Protein AF-A0A952VA11-F1 (afdb_monomer_lite)

pLDDT: mean 79.9, std 10.76, range [54.94, 93.0]

Sequence (74 aa):
MNGLEEVTKMAERLAPGDQLKLVEHLAHKLQRQTSAKKPADLYGAWKGKFPEDIDVFQEIRGIRDEWKKKFDID

Structure (mmCIF, N/CA/C/O backbone):
data_AF-A0A952VA11-F1
#
_entry.id   AF-A0A952VA11-F1
#
loop_
_atom_site.group_PDB
_atom_site.id
_atom_site.type_symbol
_atom_site.label_atom_id
_atom_site.label_alt_id
_atom_site.label_comp_id
_atom_site.label_asym_id
_atom_site.label_entity_id
_atom_site.label_seq_id
_atom_site.pdbx_PDB_ins_code
_atom_site.Cartn_x
_atom_site.Cartn_y
_atom_site.Cartn_z
_atom_site.occupancy
_atom_site.B_iso_or_equiv
_atom_site.auth_seq_id
_atom_site.auth_comp_id
_atom_site.auth_asym_id
_atom_site.auth_atom_id
_atom_site.pdbx_PDB_model_num
ATOM 1 N N . MET A 1 1 ? 25.898 1.281 2.331 1.00 54.94 1 MET A N 1
ATOM 2 C CA . MET A 1 1 ? 25.178 1.232 1.046 1.00 54.94 1 MET A CA 1
ATOM 3 C C . MET A 1 1 ? 23.812 1.827 1.282 1.00 54.94 1 MET A C 1
ATOM 5 O O . MET A 1 1 ? 23.140 1.407 2.218 1.00 54.94 1 MET A O 1
ATOM 9 N N . ASN A 1 2 ? 23.467 2.874 0.538 1.00 82.56 2 ASN A N 1
ATOM 10 C CA . ASN A 1 2 ? 22.109 3.412 0.578 1.00 82.56 2 ASN A CA 1
ATOM 11 C C . ASN A 1 2 ? 21.206 2.543 -0.323 1.00 82.56 2 ASN A C 1
ATOM 13 O O . ASN A 1 2 ? 21.687 1.876 -1.237 1.00 82.56 2 ASN A O 1
ATOM 17 N N . GLY A 1 3 ? 19.896 2.524 -0.066 1.00 80.44 3 GLY A N 1
ATOM 18 C CA . GLY A 1 3 ? 18.970 1.699 -0.856 1.00 80.44 3 GLY A CA 1
ATOM 19 C C . GLY A 1 3 ? 18.904 2.097 -2.338 1.00 80.44 3 GLY A C 1
ATOM 20 O O . GLY A 1 3 ? 18.544 1.279 -3.176 1.00 80.44 3 GLY A O 1
ATOM 21 N N . LEU A 1 4 ? 19.288 3.330 -2.682 1.00 82.81 4 LEU A N 1
ATOM 22 C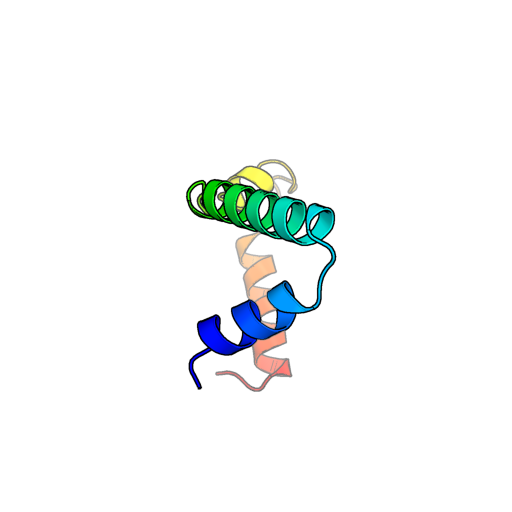 CA . LEU A 1 4 ? 19.313 3.808 -4.064 1.00 82.81 4 LEU A CA 1
ATOM 23 C C . LEU A 1 4 ? 20.437 3.147 -4.872 1.00 82.81 4 LEU A C 1
ATOM 25 O O . LEU A 1 4 ? 20.204 2.697 -5.985 1.00 82.81 4 LEU A O 1
ATOM 29 N N . GLU A 1 5 ? 21.634 3.035 -4.302 1.00 86.88 5 GLU A N 1
ATOM 30 C CA . GLU A 1 5 ? 22.796 2.382 -4.913 1.00 86.88 5 GLU A CA 1
ATOM 31 C C . GLU A 1 5 ? 22.525 0.908 -5.219 1.00 86.88 5 GLU A C 1
ATOM 33 O O . GLU A 1 5 ? 22.945 0.405 -6.261 1.00 86.88 5 GLU A O 1
ATOM 38 N N . GLU A 1 6 ? 21.815 0.208 -4.332 1.00 86.31 6 GLU A N 1
ATOM 39 C CA . GLU A 1 6 ? 21.424 -1.186 -4.563 1.00 86.31 6 GLU A CA 1
ATOM 40 C C . GLU A 1 6 ? 20.417 -1.304 -5.709 1.00 86.31 6 GLU A C 1
ATOM 42 O O . GLU A 1 6 ? 20.593 -2.140 -6.597 1.00 86.31 6 GLU A O 1
ATOM 47 N N . VAL A 1 7 ? 19.410 -0.426 -5.744 1.00 84.06 7 VAL A N 1
ATOM 48 C CA . VAL A 1 7 ? 18.411 -0.390 -6.821 1.00 84.06 7 VAL A CA 1
ATOM 49 C C . VAL A 1 7 ? 19.055 -0.045 -8.166 1.00 84.06 7 VAL A C 1
ATOM 51 O O . VAL A 1 7 ? 18.733 -0.687 -9.165 1.00 84.06 7 VAL A O 1
ATOM 54 N N . THR A 1 8 ? 20.010 0.889 -8.204 1.00 87.31 8 THR A N 1
ATOM 55 C CA . THR A 1 8 ? 20.752 1.237 -9.427 1.00 87.31 8 THR A CA 1
ATOM 56 C C . THR A 1 8 ? 21.538 0.040 -9.956 1.00 87.31 8 THR A C 1
ATOM 58 O O . THR A 1 8 ? 21.392 -0.319 -11.123 1.00 87.31 8 THR A O 1
ATOM 61 N N . LYS A 1 9 ? 22.279 -0.665 -9.091 1.00 89.56 9 LYS A N 1
ATOM 62 C CA . LYS A 1 9 ? 23.021 -1.879 -9.482 1.00 89.56 9 LYS A CA 1
ATOM 63 C C . LYS A 1 9 ? 22.113 -3.004 -9.977 1.00 89.56 9 LYS A C 1
ATOM 65 O O . LYS A 1 9 ? 22.524 -3.811 -10.808 1.00 89.56 9 LYS A O 1
ATOM 70 N N . MET A 1 10 ? 20.895 -3.106 -9.447 1.00 86.75 10 MET A N 1
ATOM 71 C CA . MET A 1 10 ? 19.909 -4.078 -9.925 1.00 86.75 10 MET A CA 1
ATOM 72 C C . MET A 1 10 ? 19.325 -3.667 -11.280 1.00 86.75 10 MET A C 1
ATOM 74 O O . MET A 1 10 ? 19.169 -4.521 -12.151 1.00 86.75 10 MET A O 1
ATOM 78 N N . ALA A 1 11 ? 19.059 -2.375 -11.484 1.00 88.12 11 ALA A N 1
ATOM 79 C CA . ALA A 1 11 ? 18.558 -1.846 -12.749 1.00 88.12 11 ALA A CA 1
ATOM 80 C C . ALA A 1 11 ? 19.578 -2.011 -13.888 1.00 88.12 11 ALA A C 1
ATOM 82 O O . ALA A 1 11 ? 19.203 -2.375 -15.000 1.00 88.12 11 ALA A O 1
ATOM 83 N N . GLU A 1 12 ? 20.872 -1.848 -13.606 1.00 90.25 12 GLU A N 1
ATOM 84 C CA . GLU A 1 12 ? 21.962 -2.049 -14.576 1.00 90.25 12 GLU A CA 1
ATOM 85 C C . GLU A 1 12 ? 22.021 -3.473 -15.156 1.00 90.25 12 GLU A C 1
ATOM 87 O O . GLU A 1 12 ? 22.539 -3.667 -16.252 1.00 90.25 12 GLU A O 1
ATOM 92 N N . ARG A 1 13 ? 21.461 -4.472 -14.459 1.00 92.31 13 ARG A N 1
ATOM 93 C CA . ARG A 1 13 ? 21.403 -5.869 -14.930 1.00 92.31 13 ARG A CA 1
ATOM 94 C C . ARG A 1 13 ? 20.240 -6.148 -15.884 1.00 92.31 13 ARG A C 1
ATOM 96 O O . ARG A 1 13 ? 20.179 -7.232 -16.458 1.00 92.31 13 ARG A O 1
ATOM 103 N N . LEU A 1 14 ? 19.300 -5.215 -16.014 1.00 89.81 14 LEU A N 1
ATOM 104 C CA . LEU A 1 14 ? 18.150 -5.345 -16.901 1.00 89.81 14 LEU A CA 1
ATOM 105 C C . LEU A 1 14 ? 18.522 -4.957 -18.334 1.00 89.81 14 LEU A C 1
ATOM 107 O O . LEU A 1 14 ? 19.415 -4.144 -18.567 1.00 89.81 14 LEU A O 1
ATOM 111 N N . ALA A 1 15 ? 17.786 -5.498 -19.304 1.00 93.00 15 ALA A N 1
ATOM 112 C CA . ALA A 1 15 ? 17.880 -5.029 -20.679 1.00 93.00 15 ALA A CA 1
ATOM 113 C C . ALA A 1 15 ? 17.443 -3.549 -20.772 1.00 93.00 15 ALA A C 1
ATOM 115 O O . ALA A 1 15 ? 16.554 -3.134 -20.021 1.00 93.00 15 ALA A O 1
ATOM 116 N N . PRO A 1 16 ? 17.975 -2.755 -21.724 1.00 88.38 16 PRO A N 1
ATOM 117 C CA . PRO A 1 16 ? 17.650 -1.328 -21.841 1.00 88.38 16 PRO A CA 1
ATOM 118 C C . PRO A 1 16 ? 16.142 -1.025 -21.917 1.00 88.38 16 PRO A C 1
ATOM 120 O O . PRO A 1 16 ? 15.666 -0.053 -21.336 1.00 88.38 16 PRO A O 1
ATOM 123 N N . GLY A 1 17 ? 15.362 -1.890 -22.576 1.00 87.81 17 GLY A N 1
ATOM 124 C CA . GLY A 1 17 ? 13.904 -1.747 -22.646 1.00 87.81 17 GLY A CA 1
ATOM 125 C C . GLY A 1 17 ? 13.189 -1.973 -21.308 1.00 87.81 17 GLY A C 1
ATOM 126 O O . GLY A 1 17 ? 12.164 -1.349 -21.047 1.00 87.81 17 GLY A O 1
ATOM 127 N N . ASP A 1 18 ? 13.729 -2.823 -20.437 1.00 89.62 18 ASP A N 1
ATOM 128 C CA . ASP A 1 18 ? 13.150 -3.092 -19.117 1.00 89.62 18 ASP A CA 1
ATOM 129 C C . ASP A 1 18 ? 13.601 -2.065 -18.072 1.00 89.62 18 ASP A C 1
ATOM 131 O O . ASP A 1 18 ? 12.845 -1.759 -17.150 1.00 89.62 18 ASP A O 1
ATOM 135 N N . GLN A 1 19 ? 14.776 -1.453 -18.258 1.00 90.44 19 GLN A N 1
ATOM 136 C CA . GLN A 1 19 ? 15.187 -0.267 -17.499 1.00 90.44 19 GLN A CA 1
ATOM 137 C C . GLN A 1 19 ? 14.210 0.891 -17.718 1.00 90.44 19 GLN A C 1
ATOM 139 O O . GLN A 1 19 ? 13.770 1.519 -16.755 1.00 90.44 19 GLN A O 1
ATOM 144 N N . LEU A 1 20 ? 13.814 1.135 -18.972 1.00 91.81 20 LEU A N 1
ATOM 145 C CA . LEU A 1 20 ? 12.843 2.178 -19.304 1.00 91.81 20 LEU A CA 1
ATOM 146 C C . LEU A 1 20 ? 11.481 1.910 -18.641 1.00 91.81 20 LEU A C 1
ATOM 148 O O . LEU A 1 20 ? 10.941 2.787 -17.967 1.00 91.81 20 LEU A O 1
ATOM 152 N N . LYS A 1 21 ? 10.972 0.674 -18.740 1.00 92.44 21 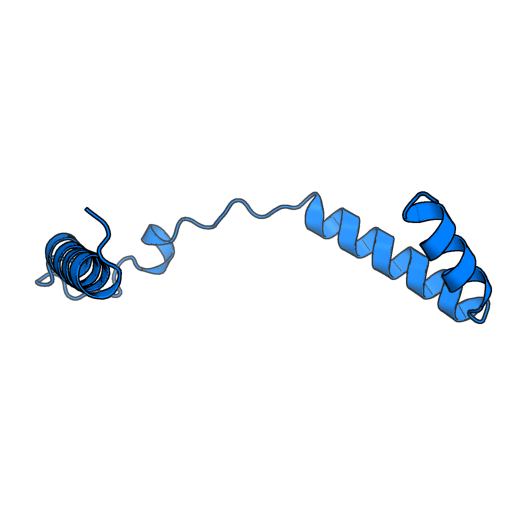LYS A N 1
ATOM 153 C CA . LYS A 1 21 ? 9.721 0.267 -18.072 1.00 92.44 21 LYS A CA 1
ATOM 154 C C . LYS A 1 21 ? 9.788 0.431 -16.556 1.00 92.44 21 LYS A C 1
ATOM 156 O O . LYS A 1 21 ? 8.794 0.808 -15.938 1.00 92.44 21 LYS A O 1
ATOM 161 N N . LEU A 1 22 ? 10.937 0.139 -15.941 1.00 90.06 22 LEU A N 1
ATOM 162 C CA . LEU A 1 22 ? 11.132 0.321 -14.504 1.00 90.06 22 LEU A CA 1
ATOM 163 C C . LEU A 1 22 ? 11.006 1.800 -14.117 1.00 90.06 22 LEU A C 1
ATOM 165 O O . LEU A 1 22 ? 10.309 2.118 -13.152 1.00 90.06 22 LEU A O 1
ATOM 169 N N . VAL A 1 23 ? 11.619 2.703 -14.886 1.00 91.19 23 VAL A N 1
ATOM 170 C CA . VAL A 1 23 ? 11.513 4.154 -14.666 1.00 91.19 23 VAL A CA 1
ATOM 171 C C . VAL A 1 23 ? 10.066 4.628 -14.806 1.00 91.19 23 VAL A C 1
ATOM 173 O O . VAL A 1 23 ? 9.563 5.311 -13.914 1.00 91.19 23 VAL A O 1
ATOM 176 N N . GLU A 1 24 ? 9.366 4.221 -15.867 1.00 92.25 24 GLU A N 1
ATOM 177 C CA . GLU A 1 24 ? 7.952 4.564 -16.083 1.00 92.25 24 GLU A CA 1
ATOM 178 C C . GLU A 1 24 ? 7.055 4.047 -14.952 1.00 92.25 24 GLU A C 1
ATOM 180 O O . GLU A 1 24 ? 6.202 4.773 -14.432 1.00 92.25 24 GLU A O 1
ATOM 185 N N . HIS A 1 25 ? 7.274 2.804 -14.515 1.00 89.94 25 HIS A N 1
ATOM 186 C CA . HIS A 1 25 ? 6.532 2.200 -13.415 1.00 89.94 25 HIS A CA 1
ATOM 187 C C . HIS A 1 25 ? 6.722 2.974 -12.103 1.00 89.94 25 HIS A C 1
ATOM 189 O O . HIS A 1 25 ? 5.747 3.271 -11.405 1.00 89.94 25 HIS A O 1
ATOM 195 N N . LEU A 1 26 ? 7.968 3.330 -11.773 1.00 88.88 26 LEU A N 1
ATOM 196 C CA . LEU A 1 26 ? 8.289 4.101 -10.572 1.00 88.88 26 LEU A CA 1
ATOM 197 C C . LEU A 1 26 ? 7.713 5.520 -10.642 1.00 88.88 26 LEU A C 1
ATOM 199 O O . LEU A 1 26 ? 7.120 5.980 -9.663 1.00 88.88 26 LEU A O 1
ATOM 203 N N . ALA A 1 27 ? 7.803 6.182 -11.798 1.00 88.50 27 ALA A N 1
ATOM 204 C CA . ALA A 1 27 ? 7.226 7.506 -12.018 1.00 88.50 27 ALA A CA 1
ATOM 205 C C . ALA A 1 27 ? 5.698 7.504 -11.833 1.00 88.50 27 ALA A C 1
ATOM 207 O O . ALA A 1 27 ? 5.157 8.329 -11.092 1.00 88.50 27 ALA A O 1
ATOM 208 N N . HIS A 1 28 ? 4.995 6.530 -12.419 1.00 87.12 28 HIS A N 1
ATOM 209 C CA . HIS A 1 28 ? 3.549 6.381 -12.237 1.00 87.12 28 HIS A CA 1
ATOM 210 C C . HIS A 1 28 ? 3.159 6.069 -10.792 1.00 87.12 28 HIS A C 1
ATOM 212 O O . HIS A 1 28 ? 2.155 6.583 -10.292 1.00 87.12 28 HIS A O 1
ATOM 218 N N . LYS A 1 29 ? 3.937 5.234 -10.098 1.00 83.75 29 LYS A N 1
ATOM 219 C CA . LYS A 1 29 ? 3.688 4.917 -8.689 1.00 83.75 29 LYS A CA 1
ATOM 220 C C . LYS A 1 29 ? 3.839 6.155 -7.806 1.00 83.75 29 LYS A C 1
ATOM 222 O O . LYS A 1 29 ? 2.974 6.392 -6.965 1.00 83.75 29 LYS A O 1
ATOM 227 N N . LEU A 1 30 ? 4.868 6.968 -8.041 1.00 81.69 30 LEU A N 1
ATOM 228 C CA . LEU A 1 30 ? 5.079 8.229 -7.327 1.00 81.69 30 LEU A CA 1
ATOM 229 C C . LEU A 1 30 ? 3.934 9.216 -7.570 1.00 81.69 30 LEU A C 1
ATOM 231 O O . LEU A 1 30 ? 3.407 9.769 -6.610 1.00 81.69 30 LEU A O 1
ATOM 235 N N . GLN A 1 31 ? 3.475 9.366 -8.816 1.00 79.31 31 GLN A N 1
ATOM 236 C CA . GLN A 1 31 ? 2.302 10.192 -9.137 1.00 79.31 31 GLN A CA 1
ATOM 237 C C .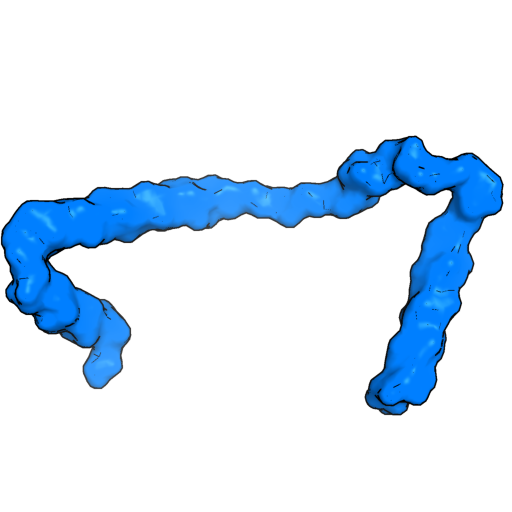 GLN A 1 31 ? 1.023 9.713 -8.429 1.00 79.31 31 GLN A C 1
ATOM 239 O O . GLN A 1 31 ? 0.198 10.520 -8.009 1.00 79.31 31 GLN A O 1
ATOM 244 N N . ARG A 1 32 ? 0.849 8.396 -8.258 1.00 71.25 32 ARG A N 1
ATOM 245 C CA . ARG A 1 32 ? -0.291 7.831 -7.514 1.00 71.25 32 ARG A CA 1
ATOM 246 C C . ARG A 1 32 ? -0.170 8.022 -6.003 1.00 71.25 32 ARG A C 1
ATOM 248 O O . ARG A 1 32 ? -1.182 8.188 -5.325 1.00 71.25 32 ARG A O 1
ATOM 255 N N . GLN A 1 33 ? 1.049 7.989 -5.469 1.00 67.56 33 GLN A N 1
ATOM 256 C CA . GLN A 1 33 ? 1.308 8.215 -4.047 1.00 67.56 33 GLN A CA 1
ATOM 257 C C . GLN A 1 33 ? 1.180 9.690 -3.660 1.00 67.56 33 GLN A C 1
ATOM 259 O O . GLN A 1 33 ? 0.701 9.978 -2.567 1.00 67.56 33 GLN A O 1
ATOM 264 N N . THR A 1 34 ? 1.530 10.627 -4.546 1.00 57.94 34 THR A N 1
ATOM 265 C CA . THR A 1 34 ? 1.251 12.057 -4.329 1.00 57.94 34 THR A CA 1
ATOM 266 C C . THR A 1 34 ? -0.241 12.368 -4.426 1.00 57.94 34 THR A C 1
ATOM 268 O O . THR A 1 34 ? -0.723 13.250 -3.721 1.00 57.94 34 THR A O 1
ATOM 271 N N . SER A 1 35 ? -1.009 11.581 -5.187 1.00 57.38 35 SER A N 1
ATOM 272 C CA . SER A 1 35 ? -2.473 11.549 -5.104 1.00 57.38 35 SER A CA 1
ATOM 273 C C . SER A 1 35 ? -2.983 10.679 -3.949 1.00 57.38 35 SER A C 1
ATOM 275 O O . SER A 1 35 ? -3.951 9.940 -4.135 1.00 57.38 35 SER A O 1
ATOM 277 N N . ALA A 1 36 ? -2.330 10.707 -2.780 1.00 58.81 36 ALA A N 1
ATOM 278 C CA . ALA A 1 36 ? -2.791 10.000 -1.590 1.00 58.81 36 ALA A CA 1
ATOM 279 C C . ALA A 1 36 ? -4.267 10.344 -1.348 1.00 58.81 36 ALA A C 1
ATOM 281 O O . ALA A 1 36 ? -4.604 11.419 -0.847 1.00 58.81 36 ALA A O 1
ATOM 282 N N . LYS A 1 37 ? -5.167 9.438 -1.759 1.00 60.91 37 LYS A N 1
ATOM 283 C CA . LYS A 1 37 ? -6.580 9.516 -1.414 1.00 60.91 37 LYS A CA 1
ATOM 284 C C . LYS A 1 37 ? -6.596 9.596 0.099 1.00 60.91 37 LYS A C 1
ATOM 286 O O . LYS A 1 37 ? -6.141 8.663 0.762 1.00 60.91 37 LYS A O 1
ATOM 291 N N . LYS A 1 38 ? -7.077 10.724 0.629 1.00 61.53 38 LYS A N 1
ATOM 292 C CA . LYS A 1 38 ? -7.388 10.838 2.052 1.00 61.53 38 LYS A CA 1
ATOM 293 C C . LYS A 1 38 ? -8.142 9.566 2.449 1.00 61.53 38 LYS A C 1
ATOM 295 O O . LYS A 1 38 ? -8.996 9.149 1.655 1.00 61.53 38 LYS A O 1
ATOM 300 N N . PRO A 1 39 ? -7.808 8.934 3.590 1.00 63.41 39 PRO A N 1
ATOM 301 C CA . PRO A 1 39 ? -8.542 7.767 4.047 1.00 63.41 39 PRO A CA 1
ATOM 302 C C . PRO A 1 39 ? -10.027 8.093 3.950 1.00 63.41 39 PRO A C 1
ATOM 304 O O . PRO A 1 39 ? -10.476 9.119 4.466 1.00 63.41 39 PRO A O 1
ATOM 307 N N . ALA A 1 40 ? -10.740 7.302 3.148 1.00 62.22 40 ALA A N 1
ATOM 308 C CA . ALA A 1 40 ? -12.157 7.519 2.950 1.00 62.22 40 ALA A CA 1
ATOM 309 C C . ALA A 1 40 ? -12.821 7.360 4.312 1.00 62.22 40 ALA A C 1
ATOM 311 O O . ALA A 1 40 ? -12.522 6.405 5.032 1.00 62.22 40 ALA A O 1
ATOM 312 N N . ASP A 1 41 ? -13.682 8.309 4.664 1.00 66.00 41 ASP A N 1
ATOM 313 C CA . ASP A 1 41 ? -14.478 8.193 5.871 1.00 66.00 41 A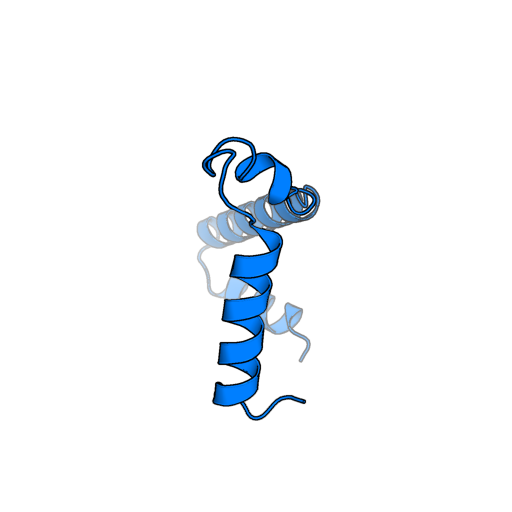SP A CA 1
ATOM 314 C C . ASP A 1 41 ? -15.302 6.900 5.786 1.00 66.00 41 ASP A C 1
ATOM 316 O O . ASP A 1 41 ? -16.198 6.758 4.946 1.00 66.00 41 ASP A O 1
ATOM 320 N N . LEU A 1 42 ? -14.940 5.928 6.627 1.00 66.25 42 LEU A N 1
ATOM 321 C CA . LEU A 1 42 ? -15.582 4.618 6.667 1.00 66.25 42 LEU A CA 1
ATOM 322 C C . LEU A 1 42 ? -17.043 4.743 7.102 1.00 66.25 42 LEU A C 1
ATOM 324 O O . LEU A 1 42 ? -17.864 3.931 6.682 1.00 66.25 42 LEU A O 1
ATOM 328 N N . TYR A 1 43 ? -17.387 5.795 7.855 1.00 64.50 43 TYR A N 1
ATOM 329 C CA . TYR A 1 43 ? -18.764 6.073 8.241 1.00 64.50 43 TYR A CA 1
ATOM 330 C C . TYR A 1 43 ? -19.653 6.286 7.010 1.00 64.50 43 TYR A C 1
ATOM 332 O O . TYR A 1 43 ? -20.726 5.695 6.904 1.00 64.50 43 TYR A O 1
ATOM 340 N N . GLY A 1 44 ? -19.178 7.051 6.020 1.00 66.31 44 GLY A N 1
ATOM 341 C CA . GLY A 1 44 ? -19.905 7.282 4.771 1.00 66.31 44 GLY A CA 1
ATOM 342 C C . GLY A 1 44 ? -20.131 6.007 3.955 1.00 66.31 44 GLY A C 1
ATOM 343 O O . GLY A 1 44 ? -21.209 5.823 3.394 1.00 66.31 44 GLY A O 1
ATOM 344 N N . ALA A 1 45 ? -19.152 5.099 3.929 1.00 68.69 45 ALA A N 1
ATOM 345 C CA . ALA A 1 45 ? -19.274 3.815 3.232 1.00 68.69 45 ALA A CA 1
ATOM 346 C C . ALA A 1 45 ? -20.268 2.852 3.912 1.00 68.69 45 ALA A C 1
ATOM 348 O O . ALA A 1 45 ? -20.800 1.951 3.265 1.00 68.69 45 ALA A O 1
ATOM 349 N N . TRP A 1 46 ? -20.503 3.038 5.212 1.00 69.31 46 TRP A N 1
ATOM 350 C CA . TRP A 1 46 ? -21.328 2.169 6.054 1.00 69.31 46 TRP A CA 1
ATOM 351 C C . TRP A 1 46 ? -22.716 2.777 6.337 1.00 69.31 46 TRP A C 1
ATOM 353 O O . TRP A 1 46 ? -23.606 2.112 6.872 1.00 69.31 46 TRP A O 1
ATOM 363 N N . LYS A 1 47 ? -22.939 4.031 5.926 1.00 67.44 47 LYS A N 1
ATOM 364 C CA . LYS A 1 47 ? -24.196 4.762 6.102 1.00 67.44 47 LYS A CA 1
ATOM 365 C C . LYS A 1 47 ? -25.355 4.064 5.380 1.00 67.44 47 LYS A C 1
ATOM 367 O O . LYS A 1 47 ? -25.297 3.829 4.175 1.00 67.44 47 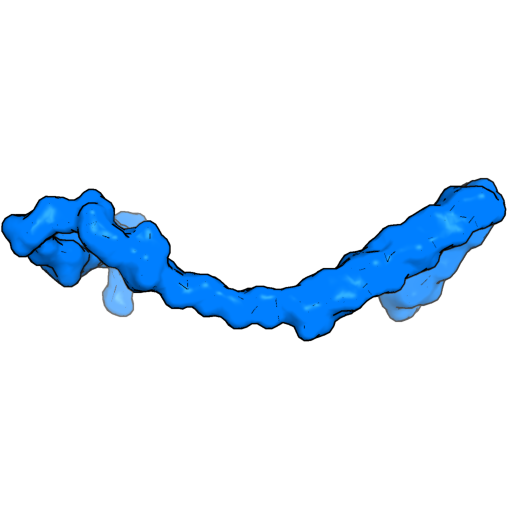LYS A O 1
ATOM 372 N N . GLY A 1 48 ? -26.418 3.749 6.123 1.00 73.19 48 GLY A N 1
ATOM 373 C CA . GLY A 1 48 ? -27.618 3.077 5.604 1.00 73.19 48 GLY A CA 1
ATOM 374 C C . GLY A 1 48 ? -27.447 1.582 5.313 1.00 73.19 48 GLY A C 1
ATOM 375 O O . GLY A 1 48 ? -28.321 0.980 4.696 1.00 73.19 48 GLY A O 1
ATOM 376 N N . LYS A 1 49 ? -26.320 0.975 5.714 1.00 77.50 49 LYS A N 1
ATOM 377 C CA . LYS A 1 49 ? -26.108 -0.482 5.640 1.00 77.50 49 LYS A CA 1
ATOM 378 C C . LYS A 1 49 ? -26.539 -1.218 6.903 1.00 77.50 49 LYS A C 1
ATOM 380 O O . LYS A 1 49 ? -26.715 -2.430 6.844 1.00 77.50 49 LYS A O 1
ATOM 385 N N . PHE A 1 50 ? -26.721 -0.496 8.004 1.00 72.31 50 PHE A N 1
ATOM 386 C CA . PHE A 1 50 ? -27.259 -1.048 9.237 1.00 72.31 50 PHE A CA 1
ATOM 387 C C . PHE A 1 50 ? -28.757 -0.748 9.341 1.00 72.31 50 PHE A C 1
ATOM 389 O O . PHE A 1 50 ? -29.168 0.358 8.980 1.00 72.31 50 PHE A O 1
ATOM 396 N N . PRO A 1 51 ? -29.554 -1.718 9.813 1.00 78.69 51 PRO A N 1
ATOM 397 C CA . PRO A 1 51 ? -30.913 -1.490 10.287 1.00 78.69 51 PRO A CA 1
ATOM 398 C C . PRO A 1 51 ? -30.981 -0.316 11.281 1.00 78.69 51 PRO A C 1
ATOM 400 O O . PRO A 1 51 ? -30.065 -0.135 12.083 1.00 78.69 51 PRO A O 1
ATOM 403 N N . GLU A 1 52 ? -32.040 0.497 11.219 1.00 74.69 52 GLU A N 1
ATOM 404 C CA . GLU A 1 52 ? -32.202 1.689 12.077 1.00 74.69 52 GLU A CA 1
ATOM 405 C C . GLU A 1 52 ? -32.355 1.347 13.570 1.00 74.69 52 GLU A C 1
ATOM 407 O O . GLU A 1 52 ? -32.140 2.198 14.429 1.00 74.69 52 GLU A O 1
ATOM 412 N N . ASP A 1 53 ? -32.704 0.100 13.875 1.00 80.88 53 ASP A N 1
ATOM 413 C CA . ASP A 1 53 ? -32.846 -0.464 15.215 1.00 80.88 53 ASP A CA 1
ATOM 414 C C . ASP A 1 53 ? -31.529 -0.999 15.802 1.00 80.88 53 ASP A C 1
ATOM 416 O O . ASP A 1 53 ? -31.484 -1.332 16.988 1.00 80.88 53 ASP A O 1
ATOM 420 N N . ILE A 1 54 ? -30.445 -1.057 15.017 1.00 76.62 54 ILE A N 1
ATOM 421 C CA . ILE A 1 54 ? -29.133 -1.488 15.510 1.00 76.62 54 ILE A CA 1
ATOM 422 C C . ILE A 1 54 ? -28.374 -0.316 16.141 1.00 76.62 54 ILE A C 1
ATOM 424 O O . ILE A 1 54 ? -27.986 0.651 15.480 1.00 76.62 54 ILE A O 1
ATOM 428 N N . ASP A 1 55 ? -28.065 -0.456 17.433 1.00 81.38 55 ASP A N 1
ATOM 429 C CA . ASP A 1 55 ? -27.107 0.404 18.124 1.00 81.38 55 ASP A CA 1
ATOM 430 C C . ASP A 1 55 ? -25.674 -0.040 17.795 1.00 81.38 55 ASP A C 1
ATOM 432 O O . ASP A 1 55 ? -25.040 -0.834 18.496 1.00 81.38 55 ASP A O 1
ATOM 436 N N . VAL A 1 56 ? -25.154 0.506 16.696 1.00 79.00 56 VAL A N 1
ATOM 437 C CA . VAL A 1 56 ? -23.792 0.249 16.206 1.00 79.00 56 VAL A CA 1
ATOM 438 C C . VAL A 1 56 ? -22.731 0.516 17.284 1.00 79.00 56 VAL A C 1
ATOM 440 O O . VAL A 1 56 ? -21.704 -0.163 17.318 1.00 79.00 56 VAL A O 1
ATOM 443 N N . PHE A 1 57 ? -22.951 1.478 18.187 1.00 80.62 57 PHE A N 1
ATOM 444 C CA . PHE A 1 57 ? -21.979 1.785 19.237 1.00 80.62 57 PHE A CA 1
ATOM 445 C C . PHE A 1 57 ? -21.924 0.697 20.310 1.00 80.62 57 PHE A C 1
ATOM 447 O O . PHE A 1 57 ? -20.832 0.401 20.805 1.00 80.62 57 PHE A O 1
ATOM 454 N N . GLN A 1 58 ? -23.062 0.088 20.654 1.00 84.50 58 GLN A N 1
ATOM 455 C CA . GLN A 1 58 ? -23.094 -1.045 21.584 1.00 84.50 58 GLN A CA 1
ATOM 456 C C . GLN A 1 58 ? -22.421 -2.281 20.992 1.00 84.50 58 GLN A C 1
ATOM 458 O O . GLN A 1 58 ? -21.590 -2.892 21.663 1.00 84.50 58 GLN A O 1
ATOM 463 N N . GLU A 1 59 ? -22.687 -2.594 19.723 1.00 85.50 59 GLU A N 1
ATOM 464 C CA . GLU A 1 59 ? -22.049 -3.724 19.034 1.00 85.50 59 GLU A CA 1
ATOM 465 C C . GLU A 1 59 ? -20.522 -3.564 18.964 1.00 85.50 59 GLU A C 1
ATOM 467 O O . GLU A 1 59 ? -19.764 -4.470 19.320 1.00 85.50 59 GLU A O 1
ATOM 472 N N . ILE A 1 60 ? -20.038 -2.370 18.600 1.00 85.31 60 ILE A N 1
ATOM 473 C CA . ILE A 1 60 ? -18.596 -2.074 18.579 1.00 85.31 60 ILE A CA 1
ATOM 474 C C . ILE A 1 60 ? -17.985 -2.193 19.981 1.00 85.31 60 ILE A C 1
ATOM 476 O O . ILE A 1 60 ? -16.865 -2.694 20.121 1.00 85.31 60 ILE A O 1
ATOM 480 N N . ARG A 1 61 ? -18.693 -1.738 21.024 1.00 85.88 61 ARG A N 1
ATOM 481 C CA . ARG A 1 61 ? -18.229 -1.877 22.410 1.00 85.88 61 ARG A CA 1
ATOM 482 C C . ARG A 1 61 ? -18.091 -3.352 22.790 1.00 85.88 61 ARG A C 1
ATOM 484 O O . ARG A 1 61 ? -17.042 -3.714 23.314 1.00 85.88 61 ARG A O 1
ATOM 491 N N . GLY A 1 62 ? -19.078 -4.187 22.463 1.00 87.69 62 GLY A N 1
ATOM 492 C CA . GLY A 1 62 ? -19.033 -5.631 22.714 1.00 87.69 62 GLY A CA 1
ATOM 493 C C . GLY A 1 62 ? -17.810 -6.294 22.080 1.00 87.69 62 GLY A C 1
ATOM 494 O O . GLY A 1 62 ? -17.028 -6.942 22.775 1.00 87.69 62 GLY A O 1
ATOM 495 N N . ILE A 1 63 ? -17.569 -6.030 20.791 1.00 86.94 63 ILE A N 1
ATOM 496 C CA . ILE A 1 63 ? -16.393 -6.547 20.067 1.00 86.94 63 ILE A CA 1
ATOM 497 C C . ILE A 1 63 ? -15.087 -6.081 20.725 1.00 86.94 63 ILE A C 1
ATOM 499 O O . ILE A 1 63 ? -14.147 -6.863 20.890 1.00 86.94 63 ILE A O 1
ATOM 503 N N . ARG A 1 64 ? -15.010 -4.804 21.123 1.00 86.94 64 ARG A N 1
ATOM 504 C CA . ARG A 1 64 ? -13.815 -4.253 21.773 1.00 86.94 64 ARG A CA 1
ATOM 505 C C . ARG A 1 64 ? -13.550 -4.924 23.116 1.00 86.94 64 ARG A C 1
ATOM 507 O O . ARG A 1 64 ? -12.401 -5.244 23.408 1.00 86.94 64 ARG A O 1
ATOM 514 N N . ASP A 1 65 ? -14.588 -5.143 23.912 1.00 89.25 65 ASP A N 1
ATOM 515 C CA . ASP A 1 65 ? -14.468 -5.772 25.226 1.00 89.25 65 ASP A CA 1
ATOM 516 C C . ASP A 1 65 ? -14.077 -7.255 25.101 1.00 89.25 65 ASP A C 1
ATOM 518 O O . ASP A 1 65 ? -13.274 -7.753 25.891 1.00 89.25 65 ASP A O 1
ATOM 522 N N . GLU A 1 66 ? -14.555 -7.957 24.068 1.00 88.94 66 GLU A N 1
ATOM 523 C CA . GLU A 1 66 ? -14.090 -9.311 23.737 1.00 88.94 66 GLU A CA 1
ATOM 524 C C . GLU A 1 66 ? -12.611 -9.346 23.346 1.00 88.94 66 GLU A C 1
ATOM 526 O O . GLU A 1 66 ? -11.871 -10.233 23.778 1.00 88.94 66 GLU A O 1
ATOM 531 N N . TRP A 1 67 ? -12.147 -8.377 22.556 1.00 90.81 67 TRP A N 1
ATOM 532 C CA . TRP A 1 67 ? -10.734 -8.285 22.190 1.00 90.81 67 TRP A CA 1
ATOM 533 C C . TRP A 1 67 ? -9.860 -7.964 23.395 1.00 90.81 67 TRP A C 1
ATOM 535 O O . TRP A 1 67 ? -8.831 -8.612 23.571 1.00 90.81 67 TRP A O 1
ATOM 545 N N . LYS A 1 68 ? -10.284 -7.036 24.257 1.00 88.44 68 LYS A N 1
ATOM 546 C CA . LYS A 1 68 ? -9.585 -6.748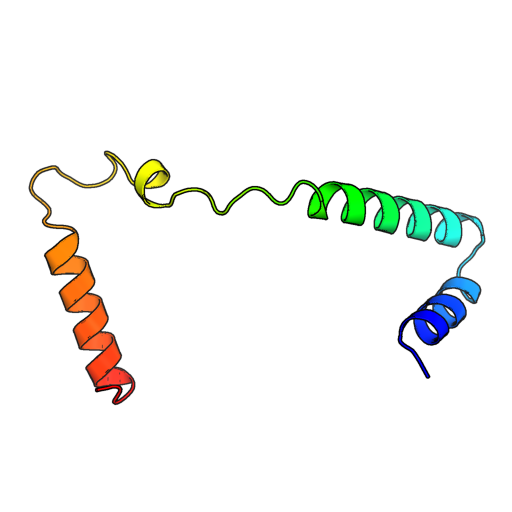 25.515 1.00 88.44 68 LYS A CA 1
ATOM 547 C C . LYS A 1 68 ? -9.411 -8.004 26.363 1.00 88.44 68 LYS A C 1
ATOM 549 O O . LYS A 1 68 ? -8.295 -8.299 26.773 1.00 88.44 68 LYS A O 1
ATOM 554 N N . LYS A 1 69 ? -10.474 -8.805 26.518 1.00 86.31 69 LYS A N 1
ATOM 555 C CA . LYS A 1 69 ? -10.415 -10.104 27.212 1.00 86.31 69 LYS A CA 1
ATOM 556 C C . LYS A 1 69 ? -9.472 -11.101 26.540 1.00 86.31 69 LYS A C 1
ATOM 558 O O . LYS A 1 69 ? -8.794 -11.857 27.223 1.00 86.31 69 LYS A O 1
ATOM 563 N N . LYS A 1 70 ? -9.453 -11.145 25.206 1.00 86.19 70 LYS A N 1
ATOM 564 C CA . LYS A 1 70 ? -8.642 -12.105 24.443 1.00 86.19 70 LYS A CA 1
ATOM 565 C C . LYS A 1 70 ? -7.152 -11.762 24.442 1.00 86.19 70 LYS A C 1
ATOM 567 O O . LYS A 1 70 ? -6.328 -12.669 24.359 1.00 86.19 70 LYS A O 1
ATOM 572 N N . PHE A 1 71 ? -6.823 -10.476 24.473 1.00 85.75 71 PHE A N 1
ATOM 573 C CA . PHE A 1 71 ? -5.453 -9.984 24.350 1.00 85.75 71 PHE A CA 1
ATOM 574 C C . PHE A 1 71 ? -4.872 -9.445 25.665 1.00 85.75 71 PHE A C 1
ATOM 576 O O . PHE A 1 71 ? -3.735 -8.986 25.650 1.00 85.75 71 PHE A O 1
ATOM 583 N N . ASP A 1 72 ? -5.621 -9.524 26.771 1.00 76.81 72 ASP A N 1
ATOM 584 C CA . ASP A 1 72 ? -5.237 -9.030 28.104 1.00 76.81 72 ASP A CA 1
ATOM 585 C C . ASP A 1 72 ? -4.811 -7.548 28.075 1.00 76.81 72 ASP A C 1
ATOM 587 O O . ASP A 1 72 ? -3.785 -7.137 28.614 1.00 76.81 72 ASP A O 1
ATOM 591 N N . ILE A 1 73 ? -5.586 -6.748 27.334 1.00 66.00 73 ILE A N 1
ATOM 592 C CA . ILE A 1 73 ? -5.349 -5.314 27.142 1.00 66.00 73 ILE A CA 1
ATOM 593 C C . ILE A 1 73 ? -6.356 -4.551 28.008 1.00 66.00 73 ILE A C 1
ATOM 595 O O . ILE A 1 73 ? -7.525 -4.434 27.626 1.00 66.00 73 ILE A O 1
ATOM 599 N N . ASP A 1 74 ? -5.899 -4.021 29.143 1.00 58.91 74 ASP A N 1
ATOM 600 C CA . ASP A 1 74 ? -6.666 -3.092 29.990 1.00 58.91 74 ASP A CA 1
ATOM 601 C C . ASP A 1 74 ? -6.819 -1.700 29.348 1.00 58.91 74 ASP A C 1
ATOM 603 O O . ASP A 1 74 ? -5.819 -1.120 28.865 1.00 58.91 74 ASP A O 1
#

Radius of gyration: 23.62 Å; chains: 1; bounding box: 58×24×53 Å

Secondary structure (DSSP, 8-state):
--HHHHHHHHHTTS-HHHHHHHHHHHHHHHHHHHT------HHHHHTTSS-TT--HHHHHHHHHHHHHHHHT--

Foldseek 3Di:
DDPVVVVVVVLVPDDPVVNVVVVVVVVVVVVVVVVPDDPPDVCVVCPPVDDPPDPPVVVVVVVVVVVCVVVVPD